Protein AF-A0AAV0Y029-F1 (afdb_monomer)

Secondary structure (DSSP, 8-state):
--HHHHHHHHHHHHHHHHHHTTS--S-S-----SS-HHHHTTTTS-HHHHHHHHHHH-HHHHHHHHTS-HHHHHHHHHHHHHHHS-------------

Radius of gyration: 25.9 Å; Cα contacts (8 Å, |Δi|>4): 18; chains: 1; bounding box: 68×25×73 Å

pLDDT: mean 79.5, std 14.08, range [47.59, 97.06]

Solvent-accessible surface area (backbone atoms only — not comparable to full-atom values): 6309 Å² total; per-residue (Å²): 135,55,77,64,55,53,52,51,52,52,51,52,50,50,53,51,51,58,63,58,70,74,60,82,78,90,74,67,80,80,68,83,67,93,64,58,68,65,68,77,44,44,86,79,39,53,75,69,56,44,52,52,49,23,58,77,75,37,54,71,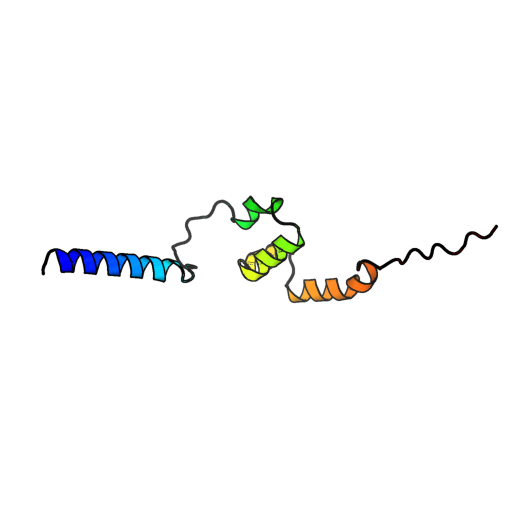54,36,32,64,73,70,73,45,56,73,69,58,53,54,52,53,47,60,72,46,35,88,79,69,56,85,75,85,75,74,78,74,76,69,76,85,82,124

Mean predicted aligned error: 14.88 Å

Structure (mmCIF, N/CA/C/O backbone):
data_AF-A0AAV0Y029-F1
#
_entry.id   AF-A0AAV0Y029-F1
#
loop_
_atom_site.group_PDB
_atom_site.id
_atom_site.type_symbol
_atom_site.label_atom_id
_atom_site.label_alt_id
_atom_site.label_comp_id
_atom_site.label_asym_id
_atom_site.label_entity_id
_atom_site.label_seq_id
_atom_site.pdbx_PDB_ins_code
_atom_site.Cartn_x
_atom_site.Cartn_y
_atom_site.Cartn_z
_atom_site.occupancy
_atom_site.B_iso_or_equiv
_atom_site.auth_seq_id
_atom_site.auth_comp_id
_atom_site.auth_asym_id
_atom_site.auth_atom_id
_atom_site.pdbx_PDB_model_num
ATOM 1 N N . MET A 1 1 ? -20.820 -11.742 49.797 1.00 55.66 1 MET A N 1
ATOM 2 C CA . MET A 1 1 ? -19.783 -11.425 48.785 1.00 55.66 1 MET A CA 1
ATOM 3 C C . MET A 1 1 ? -18.666 -10.639 49.468 1.00 55.66 1 MET A C 1
ATOM 5 O O . MET A 1 1 ? -18.910 -9.500 49.861 1.00 55.66 1 MET A O 1
ATOM 9 N N . ASN A 1 2 ? -17.485 -11.231 49.689 1.00 74.56 2 ASN A N 1
ATOM 10 C CA . ASN A 1 2 ? -16.431 -10.597 50.492 1.00 74.56 2 ASN A CA 1
ATOM 11 C C . ASN A 1 2 ? -15.739 -9.451 49.734 1.00 74.56 2 ASN A C 1
ATOM 13 O O . ASN A 1 2 ? -15.776 -9.363 48.506 1.00 74.56 2 ASN A O 1
ATOM 17 N N . GLN A 1 3 ? -15.108 -8.524 50.464 1.00 66.38 3 GLN A N 1
ATOM 18 C CA . GLN A 1 3 ? -14.402 -7.374 49.873 1.00 66.38 3 GLN A CA 1
ATOM 19 C C . GLN A 1 3 ? -13.276 -7.811 48.917 1.00 66.38 3 GLN A C 1
ATOM 21 O O . GLN A 1 3 ? -13.048 -7.165 47.896 1.00 66.38 3 GLN A O 1
ATOM 26 N N . VAL A 1 4 ? -12.631 -8.940 49.216 1.00 76.38 4 VAL A N 1
ATOM 27 C CA . VAL A 1 4 ? -11.588 -9.551 48.382 1.00 76.38 4 VAL A CA 1
ATOM 28 C C . VAL A 1 4 ? -12.175 -10.098 47.077 1.00 76.38 4 VAL A C 1
ATOM 30 O O . VAL A 1 4 ? -11.619 -9.842 46.011 1.00 76.38 4 VAL A O 1
ATOM 33 N N . ASP A 1 5 ? -13.337 -10.753 47.135 1.00 81.3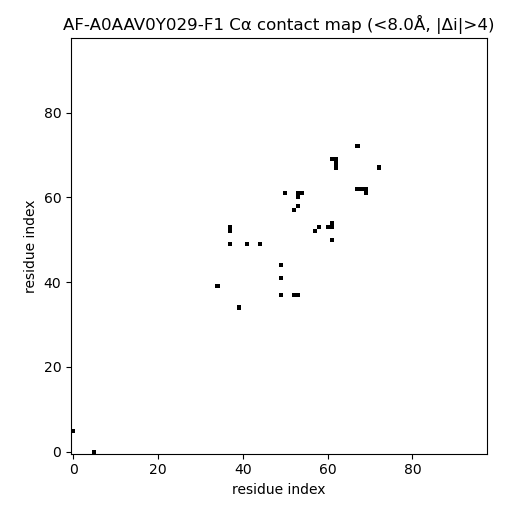8 5 ASP A N 1
ATOM 34 C CA . ASP A 1 5 ? -14.017 -11.297 45.951 1.00 81.38 5 ASP A CA 1
ATOM 35 C C . ASP A 1 5 ? -14.448 -10.185 44.993 1.00 81.38 5 ASP A C 1
ATOM 37 O O . ASP A 1 5 ? -14.328 -10.329 43.781 1.00 81.38 5 ASP A O 1
ATOM 41 N N . ARG A 1 6 ? -14.880 -9.034 45.527 1.00 77.69 6 ARG A N 1
ATOM 42 C CA . ARG A 1 6 ? -15.220 -7.849 44.722 1.00 77.69 6 ARG A CA 1
ATOM 43 C C . ARG A 1 6 ? -14.010 -7.300 43.969 1.00 77.69 6 ARG A C 1
ATOM 45 O O . ARG A 1 6 ? -14.122 -7.007 42.784 1.00 77.69 6 ARG A O 1
ATOM 52 N N . LYS A 1 7 ? -12.854 -7.201 44.635 1.00 77.94 7 LYS A N 1
ATOM 53 C CA . LYS A 1 7 ? -11.603 -6.736 44.010 1.00 77.94 7 LYS A CA 1
ATOM 54 C C . LYS A 1 7 ? -11.097 -7.725 42.958 1.00 77.94 7 LYS A C 1
ATOM 56 O O . LYS A 1 7 ? -10.711 -7.305 41.876 1.00 77.94 7 LYS A O 1
ATOM 61 N N . ARG A 1 8 ? -11.154 -9.032 43.241 1.00 79.06 8 ARG A N 1
ATOM 62 C CA . ARG A 1 8 ? -10.785 -10.092 42.286 1.00 79.06 8 ARG A CA 1
ATOM 63 C C . ARG A 1 8 ? -11.707 -10.105 41.071 1.00 79.06 8 ARG A C 1
ATOM 65 O O . ARG A 1 8 ? -11.219 -10.155 39.951 1.00 79.06 8 ARG A O 1
ATOM 72 N N . LYS A 1 9 ? -13.019 -9.982 41.286 1.00 75.75 9 LYS A N 1
ATOM 73 C CA . LYS A 1 9 ? -14.009 -9.881 40.208 1.00 75.75 9 LYS A CA 1
ATOM 74 C C . LYS A 1 9 ? -13.763 -8.647 39.336 1.00 75.75 9 LYS A C 1
ATOM 76 O O . LYS A 1 9 ? -13.797 -8.778 38.124 1.00 75.75 9 LYS A O 1
ATOM 81 N N . LEU A 1 10 ? -13.444 -7.496 39.936 1.00 77.50 10 LEU A N 1
ATOM 82 C CA . LEU A 1 10 ? -13.126 -6.255 39.215 1.00 77.50 10 LEU A CA 1
ATOM 83 C C . LEU A 1 10 ? -11.826 -6.350 38.395 1.00 77.50 10 LEU A C 1
ATOM 85 O O . LEU A 1 10 ? -11.757 -5.869 37.267 1.00 77.50 10 LEU A O 1
ATOM 89 N N . LEU A 1 11 ? -10.789 -6.979 38.953 1.00 81.12 11 LEU A N 1
ATOM 90 C CA . LEU A 1 11 ? -9.528 -7.208 38.244 1.00 81.12 11 LEU A CA 1
ATOM 91 C C . LEU A 1 11 ? -9.721 -8.156 37.059 1.00 81.12 11 LEU A C 1
ATOM 93 O O . LEU A 1 11 ? -9.239 -7.866 35.970 1.00 81.12 11 LEU A O 1
ATOM 97 N N . LEU A 1 12 ? -10.471 -9.243 37.258 1.00 82.94 12 LEU A N 1
ATOM 98 C CA . LEU A 1 12 ? -10.796 -10.192 36.195 1.00 82.94 12 LEU A CA 1
ATOM 99 C C . LEU A 1 12 ? -11.612 -9.533 35.083 1.00 82.94 12 LEU A C 1
ATOM 101 O O . LEU A 1 12 ? -11.304 -9.748 33.920 1.00 82.94 12 LEU A O 1
ATOM 105 N N . THR A 1 13 ? -12.598 -8.690 35.410 1.00 79.88 13 THR A N 1
ATOM 106 C CA . THR A 1 13 ? -13.373 -7.975 34.385 1.00 79.88 13 THR A CA 1
ATOM 107 C C . THR A 1 13 ? -12.519 -6.987 33.601 1.00 79.88 13 THR A C 1
ATOM 109 O O . THR A 1 13 ? -12.658 -6.916 32.389 1.00 79.88 13 THR A O 1
ATOM 112 N N . ASN A 1 14 ? -11.607 -6.259 34.252 1.00 79.56 14 ASN A N 1
ATOM 113 C CA . ASN A 1 14 ? -10.719 -5.330 33.550 1.00 79.56 14 ASN A CA 1
ATOM 114 C C . ASN A 1 14 ? -9.708 -6.065 32.662 1.00 79.56 14 ASN A C 1
ATOM 116 O O . ASN A 1 14 ? -9.478 -5.640 31.537 1.00 79.56 14 ASN A O 1
ATOM 120 N N . ALA A 1 15 ? -9.139 -7.175 33.139 1.00 83.88 15 ALA A N 1
ATOM 121 C CA . ALA A 1 15 ? -8.244 -8.011 32.340 1.00 83.88 15 ALA A CA 1
ATOM 122 C C . ALA A 1 15 ? -8.966 -8.613 31.127 1.00 83.88 15 ALA A C 1
ATOM 124 O O . ALA A 1 15 ? -8.415 -8.622 30.033 1.00 83.88 15 ALA A O 1
ATOM 125 N N . LEU A 1 16 ? -10.216 -9.049 31.314 1.00 81.25 16 LEU A N 1
ATOM 126 C CA . LEU A 1 16 ? -11.075 -9.551 30.247 1.00 81.25 16 LEU A CA 1
ATOM 127 C C . LEU A 1 16 ? -11.359 -8.459 29.199 1.00 81.25 16 LEU A C 1
ATOM 129 O O . LEU A 1 16 ? -11.205 -8.701 28.011 1.00 81.25 16 LEU A O 1
ATOM 133 N N . ILE A 1 17 ? -11.711 -7.246 29.640 1.00 81.50 17 ILE A N 1
ATOM 134 C CA . ILE A 1 17 ? -11.950 -6.092 28.758 1.00 81.50 17 ILE A CA 1
ATOM 135 C C . ILE A 1 17 ? -10.690 -5.742 27.960 1.00 81.50 17 ILE A C 1
ATOM 137 O O . ILE A 1 17 ? -10.788 -5.552 26.759 1.00 81.50 17 ILE A O 1
ATOM 141 N N . VAL A 1 18 ? -9.514 -5.694 28.595 1.00 75.94 18 VAL A N 1
ATOM 142 C CA . VAL A 1 18 ? -8.245 -5.430 27.893 1.00 75.94 18 VAL A CA 1
ATOM 143 C C . VAL A 1 18 ? -7.950 -6.514 26.854 1.00 75.94 18 VAL A C 1
ATOM 145 O O . VAL A 1 18 ? -7.573 -6.177 25.742 1.00 75.94 18 VAL A O 1
ATOM 148 N N . HIS A 1 19 ? -8.189 -7.789 27.175 1.00 76.69 19 HIS A N 1
ATOM 149 C CA . HIS A 1 19 ? -7.998 -8.893 26.230 1.00 76.69 19 HIS A CA 1
ATOM 150 C C . HIS A 1 19 ? -8.941 -8.833 25.019 1.00 76.69 19 HIS A C 1
ATOM 152 O O . HIS A 1 19 ? -8.542 -9.229 23.930 1.00 76.69 19 HIS A O 1
ATOM 158 N N . PHE A 1 20 ? -10.172 -8.344 25.206 1.00 65.88 20 PHE A N 1
ATOM 159 C CA . PHE A 1 20 ? -11.166 -8.186 24.137 1.00 65.88 20 PHE A CA 1
ATOM 160 C C . PHE A 1 20 ? -11.057 -6.854 23.377 1.00 65.88 20 PHE A C 1
ATOM 162 O O . PHE A 1 20 ? -11.748 -6.673 22.383 1.00 65.88 20 PHE A O 1
ATOM 169 N N . ILE A 1 21 ? -10.209 -5.917 23.815 1.00 64.12 21 ILE A N 1
ATOM 170 C CA . ILE A 1 21 ? -9.934 -4.668 23.080 1.00 64.12 21 ILE A CA 1
ATOM 171 C C . ILE A 1 21 ? -8.951 -4.903 21.913 1.00 64.12 21 ILE A C 1
ATOM 173 O O . ILE A 1 21 ? -8.864 -4.062 21.021 1.00 64.12 21 ILE A O 1
ATOM 177 N N . ASP A 1 22 ? -8.271 -6.053 21.879 1.00 54.38 22 ASP A N 1
ATOM 178 C CA . ASP A 1 22 ? -7.355 -6.441 20.796 1.00 54.38 22 ASP A CA 1
ATOM 179 C C . ASP A 1 22 ? -8.040 -7.208 19.640 1.00 54.38 22 ASP A C 1
ATOM 181 O O . ASP A 1 22 ? -7.383 -7.521 18.649 1.00 54.38 22 ASP A O 1
ATOM 185 N N . GLU A 1 23 ? -9.345 -7.496 19.721 1.00 55.25 23 GLU A N 1
ATOM 186 C CA . GLU A 1 23 ? -10.109 -8.123 18.631 1.00 55.25 23 GLU A CA 1
ATOM 187 C C . GLU A 1 23 ? -10.856 -7.061 17.809 1.00 55.25 23 GLU A C 1
ATOM 189 O O . GLU A 1 23 ? -11.943 -6.621 18.174 1.00 55.25 23 GLU A O 1
ATOM 194 N N . ASP A 1 24 ? -10.218 -6.643 16.711 1.00 54.91 24 ASP A N 1
ATOM 195 C CA . ASP A 1 24 ? -10.795 -6.074 15.483 1.00 54.91 24 ASP A CA 1
ATOM 196 C C . ASP A 1 24 ? -12.179 -5.419 15.612 1.00 54.91 24 ASP A C 1
ATOM 198 O O . ASP A 1 24 ? -13.205 -5.973 15.203 1.00 54.91 24 ASP A O 1
ATOM 202 N N . ASP A 1 25 ? -12.213 -4.180 16.104 1.00 47.59 25 ASP A N 1
ATOM 203 C CA . ASP A 1 25 ? -13.441 -3.393 16.070 1.00 47.59 25 ASP A CA 1
ATOM 204 C C . ASP A 1 25 ? -13.582 -2.605 14.760 1.00 47.59 25 ASP A C 1
ATOM 206 O O . ASP A 1 25 ? -13.342 -1.395 14.681 1.00 47.59 25 ASP A O 1
ATOM 210 N N . ASP A 1 26 ? -14.019 -3.318 13.723 1.00 52.00 26 ASP A N 1
ATOM 211 C CA . ASP A 1 26 ? -14.596 -2.738 12.505 1.00 52.00 26 ASP A CA 1
ATOM 212 C C . ASP A 1 26 ? -16.096 -2.379 12.695 1.00 52.00 26 ASP A C 1
ATOM 214 O O . ASP A 1 26 ? -16.832 -2.186 11.724 1.00 52.00 26 ASP A O 1
ATOM 218 N N . ASN A 1 27 ? -16.597 -2.276 13.942 1.00 49.53 27 ASN A N 1
ATOM 219 C CA . ASN A 1 27 ? -18.011 -2.016 14.240 1.00 49.53 27 ASN A CA 1
ATOM 220 C C . ASN A 1 27 ? -18.300 -1.146 15.494 1.00 49.53 27 ASN A C 1
ATOM 222 O O . ASN A 1 27 ? -19.373 -1.246 16.094 1.00 49.53 27 ASN A O 1
ATOM 226 N N . PHE A 1 28 ? -17.437 -0.188 15.849 1.00 48.59 28 PHE A N 1
ATOM 227 C CA . PHE A 1 28 ? -17.868 0.974 16.634 1.00 48.59 28 PHE A CA 1
ATOM 228 C C . PHE A 1 28 ? -18.476 1.981 15.669 1.00 48.59 28 PHE A C 1
ATOM 230 O O . PHE A 1 28 ? -17.755 2.572 14.863 1.00 48.59 28 PHE A O 1
ATOM 237 N N . GLN A 1 29 ? -19.797 2.180 15.768 1.00 54.00 29 GLN A N 1
ATOM 238 C CA . GLN A 1 29 ? -20.584 3.181 15.038 1.00 54.00 29 GLN A CA 1
ATOM 239 C C . GLN A 1 29 ? -19.718 4.314 14.486 1.00 54.00 29 GLN A C 1
ATOM 241 O O . GLN A 1 29 ? -19.209 5.128 15.260 1.00 54.00 29 GLN A O 1
ATOM 246 N N . ASN A 1 30 ? -19.542 4.324 13.159 1.00 53.94 30 ASN A N 1
ATOM 247 C CA . ASN A 1 30 ? -18.672 5.224 12.409 1.00 53.94 30 ASN A CA 1
ATOM 248 C C . ASN A 1 30 ? -18.818 6.683 12.867 1.00 53.94 30 ASN A C 1
ATOM 250 O O . ASN A 1 30 ? -19.559 7.475 12.277 1.00 53.94 30 ASN A O 1
ATOM 254 N N . LYS A 1 31 ? -18.060 7.089 13.892 1.00 62.19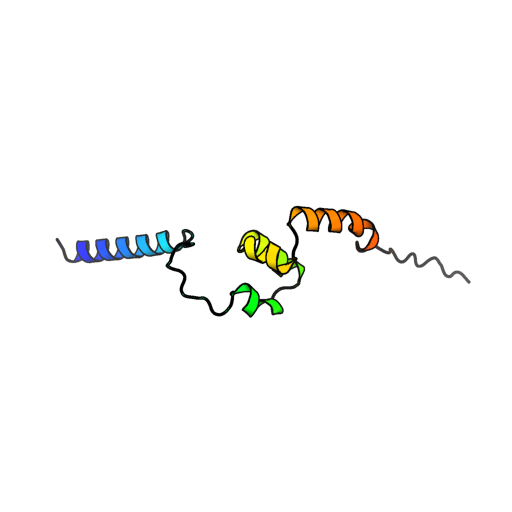 31 LYS A N 1
ATOM 255 C CA . LYS A 1 31 ? -17.773 8.501 14.111 1.00 62.19 31 LYS A CA 1
ATOM 256 C C . LYS A 1 31 ? -17.109 8.944 12.824 1.00 62.19 31 LYS A C 1
ATOM 258 O O . LYS A 1 31 ? -16.082 8.380 12.453 1.00 62.19 31 LYS A O 1
ATOM 263 N N . ARG A 1 32 ? -17.721 9.897 12.116 1.00 68.56 32 ARG A N 1
ATOM 264 C CA . ARG A 1 32 ? -17.165 10.452 10.878 1.00 68.56 32 ARG A CA 1
ATOM 265 C C . ARG A 1 32 ? -15.710 10.847 11.141 1.00 68.56 32 ARG A C 1
ATOM 267 O O . ARG A 1 32 ? -15.444 11.851 11.801 1.00 68.56 32 ARG A O 1
ATOM 274 N N . LYS A 1 33 ? -14.771 10.028 10.665 1.00 72.56 33 LYS A N 1
ATOM 275 C CA . LYS A 1 33 ? -13.346 10.342 10.696 1.00 72.56 33 LYS A CA 1
ATOM 276 C C . LYS A 1 33 ? -13.139 11.406 9.619 1.00 72.56 33 LYS A C 1
ATOM 278 O O . LYS A 1 33 ? -13.338 11.129 8.443 1.00 72.56 33 LYS A O 1
ATOM 283 N N . TRP A 1 34 ? -12.793 12.629 10.027 1.00 83.88 34 TRP A N 1
ATOM 284 C CA . TRP A 1 34 ? -12.538 13.755 9.111 1.00 83.88 34 TRP A CA 1
ATOM 285 C C . TRP A 1 34 ? -11.423 13.451 8.107 1.00 83.88 34 TRP A C 1
ATOM 287 O O . TRP A 1 34 ? -11.453 13.927 6.977 1.00 83.88 34 TRP A O 1
ATOM 297 N N . ALA A 1 35 ? -10.450 12.642 8.522 1.00 84.75 35 ALA A N 1
ATOM 298 C CA . ALA A 1 35 ? -9.392 12.130 7.673 1.00 84.75 35 ALA A CA 1
ATOM 299 C C . ALA A 1 35 ? -9.013 10.710 8.107 1.00 84.75 35 ALA A C 1
ATOM 301 O O . ALA A 1 35 ? -9.062 10.371 9.294 1.00 84.75 35 ALA A O 1
ATOM 302 N N . LYS A 1 36 ? -8.613 9.890 7.134 1.00 86.88 36 LYS A N 1
ATOM 303 C CA . LYS A 1 36 ? -8.038 8.562 7.365 1.00 86.88 36 LYS A CA 1
ATOM 304 C C . LYS A 1 36 ? -6.648 8.686 7.995 1.00 86.88 36 LYS A C 1
ATOM 306 O O . LYS A 1 36 ? -5.902 9.612 7.677 1.00 86.88 36 LYS A O 1
ATOM 311 N N . GLN A 1 37 ? -6.279 7.751 8.868 1.00 86.31 37 GLN A N 1
ATOM 312 C CA . GLN A 1 37 ? -4.997 7.812 9.584 1.00 86.31 37 GLN A CA 1
ATOM 313 C C . GLN A 1 37 ? -3.802 7.671 8.636 1.00 86.31 37 GLN A C 1
ATOM 315 O O . GLN A 1 37 ? -2.850 8.449 8.731 1.00 86.31 37 GLN A O 1
ATOM 320 N N . TRP A 1 38 ? -3.891 6.765 7.657 1.00 86.38 38 TRP A N 1
ATOM 321 C CA . TRP A 1 38 ? -2.869 6.621 6.618 1.00 86.38 38 TRP A CA 1
ATOM 322 C C . TRP A 1 38 ? -2.675 7.917 5.819 1.00 86.38 38 TRP A C 1
ATOM 324 O O . TRP A 1 38 ? -1.553 8.239 5.435 1.00 86.38 38 TRP A O 1
ATOM 334 N N . LEU A 1 39 ? -3.741 8.701 5.604 1.00 87.38 39 LEU A N 1
ATOM 335 C CA . LEU A 1 39 ? -3.679 9.955 4.851 1.00 87.38 39 LEU A CA 1
ATOM 336 C C . LEU A 1 39 ? -2.912 11.028 5.629 1.00 87.38 39 LEU A C 1
ATOM 338 O O . LEU A 1 39 ? -2.074 11.723 5.054 1.00 87.38 39 LEU A O 1
ATOM 342 N N . LEU A 1 40 ? -3.148 11.124 6.941 1.00 88.56 40 LEU A N 1
ATOM 343 C CA . LEU A 1 40 ? -2.413 12.025 7.837 1.00 88.56 40 LEU A CA 1
ATOM 344 C C . LEU A 1 40 ? -0.927 11.654 7.915 1.00 88.56 40 LEU A C 1
ATOM 346 O O . LEU A 1 40 ? -0.058 12.523 7.952 1.00 88.56 40 LEU A O 1
ATOM 350 N N . GLN A 1 41 ? -0.632 10.356 7.894 1.00 86.56 41 GLN A N 1
ATOM 351 C CA . GLN A 1 41 ? 0.722 9.821 8.003 1.00 86.56 41 GLN A CA 1
ATOM 352 C C . GLN A 1 41 ? 1.387 9.568 6.644 1.00 86.56 41 GLN A C 1
ATOM 354 O O . GLN A 1 41 ? 2.526 9.112 6.600 1.00 86.56 41 GLN A O 1
ATOM 359 N N . ARG A 1 42 ? 0.745 9.916 5.522 1.00 87.00 42 ARG A N 1
ATOM 360 C CA . ARG A 1 42 ? 1.224 9.620 4.160 1.00 87.00 42 ARG A CA 1
ATOM 361 C C . ARG A 1 42 ? 2.668 10.061 3.914 1.00 87.00 42 ARG A C 1
ATOM 363 O O . ARG A 1 42 ? 3.383 9.393 3.184 1.00 87.00 42 ARG A O 1
ATOM 370 N N . ARG A 1 43 ? 3.103 11.177 4.509 1.00 85.44 43 ARG A N 1
ATOM 371 C CA . ARG A 1 43 ? 4.484 11.683 4.371 1.00 85.44 43 ARG A CA 1
ATOM 372 C C . ARG A 1 43 ? 5.529 10.811 5.072 1.00 85.44 43 ARG A C 1
ATOM 374 O O . ARG A 1 43 ? 6.689 10.846 4.685 1.00 85.44 43 ARG A O 1
ATOM 381 N N . LYS A 1 44 ? 5.131 10.065 6.105 1.00 85.00 44 LYS A N 1
ATOM 382 C CA . LYS A 1 44 ? 5.996 9.145 6.855 1.00 85.00 44 LYS A CA 1
ATOM 383 C C . LYS A 1 44 ? 6.288 7.877 6.052 1.00 85.00 44 LYS A C 1
ATOM 385 O O . LYS A 1 44 ? 7.361 7.297 6.189 1.00 85.00 44 LYS A O 1
ATOM 390 N N . TYR A 1 45 ? 5.343 7.449 5.220 1.00 79.00 45 TYR A N 1
ATOM 391 C CA . TYR A 1 45 ? 5.487 6.256 4.399 1.00 79.00 45 TYR A CA 1
ATOM 392 C C . TYR A 1 45 ? 6.132 6.598 3.052 1.00 79.00 45 TYR A C 1
ATOM 394 O O . TYR A 1 45 ? 5.721 7.530 2.363 1.00 79.00 45 TYR A O 1
ATOM 402 N N . SER A 1 46 ? 7.125 5.809 2.636 1.00 81.25 46 SER A N 1
ATOM 403 C CA . SER A 1 46 ? 7.513 5.781 1.223 1.00 81.25 46 SER A CA 1
ATOM 404 C C . SER A 1 46 ? 6.349 5.229 0.388 1.00 81.25 46 SER A C 1
ATOM 406 O O . SER A 1 46 ? 5.507 4.500 0.914 1.00 81.25 46 SER A O 1
ATOM 408 N N . HIS A 1 47 ? 6.303 5.539 -0.913 1.00 83.25 47 HIS A N 1
ATOM 409 C CA . HIS A 1 47 ? 5.202 5.126 -1.796 1.00 83.25 47 HIS A CA 1
ATOM 410 C C . HIS A 1 47 ? 4.888 3.624 -1.687 1.00 83.25 47 HIS A C 1
ATOM 412 O O . HIS A 1 47 ? 3.733 3.253 -1.520 1.00 83.25 47 HIS A O 1
ATOM 418 N N . MET A 1 48 ? 5.909 2.763 -1.677 1.00 88.50 48 MET A N 1
ATOM 419 C CA . MET A 1 48 ? 5.713 1.311 -1.569 1.00 88.50 48 MET A CA 1
ATOM 420 C C . MET A 1 48 ? 5.302 0.855 -0.165 1.00 88.50 48 MET A C 1
ATOM 422 O O . MET A 1 48 ? 4.507 -0.073 -0.033 1.00 88.50 48 MET A O 1
ATOM 426 N N . ASN A 1 49 ? 5.799 1.512 0.887 1.00 89.88 49 ASN A N 1
ATOM 427 C CA . ASN A 1 49 ? 5.382 1.200 2.254 1.00 89.88 49 ASN A CA 1
ATOM 428 C C . ASN A 1 49 ? 3.917 1.589 2.485 1.00 89.88 49 ASN A C 1
ATOM 430 O O . ASN A 1 49 ? 3.197 0.841 3.135 1.00 89.88 49 ASN A O 1
ATOM 434 N N . LEU A 1 50 ? 3.466 2.707 1.904 1.00 91.12 50 LEU A N 1
ATOM 435 C CA . LEU A 1 50 ? 2.065 3.118 1.952 1.00 91.12 50 LEU A CA 1
ATOM 436 C C . LEU A 1 50 ? 1.167 2.110 1.236 1.00 91.12 50 LEU A C 1
ATOM 438 O O . LEU A 1 50 ? 0.128 1.740 1.764 1.00 91.12 50 LEU A O 1
ATOM 442 N N . LEU A 1 51 ? 1.567 1.648 0.049 1.00 91.00 51 LEU A N 1
ATOM 443 C CA . LEU A 1 51 ? 0.796 0.640 -0.676 1.00 91.00 51 LEU A CA 1
ATOM 444 C C . LEU A 1 51 ? 0.658 -0.656 0.124 1.00 91.00 51 LEU A C 1
ATOM 446 O O . LEU A 1 51 ? -0.432 -1.214 0.164 1.00 91.00 51 LEU A O 1
ATOM 450 N N . ARG A 1 52 ? 1.725 -1.099 0.801 1.00 89.56 52 ARG A N 1
ATOM 451 C CA . ARG A 1 52 ? 1.680 -2.283 1.670 1.00 89.56 52 ARG A CA 1
ATOM 452 C C . ARG A 1 52 ? 0.751 -2.078 2.870 1.00 89.56 52 ARG A C 1
ATOM 454 O O . ARG A 1 52 ? -0.046 -2.956 3.166 1.00 89.56 52 ARG A O 1
ATOM 461 N N . GLU A 1 53 ? 0.822 -0.914 3.512 1.00 89.44 53 GLU A N 1
ATOM 462 C CA . GLU A 1 53 ? -0.069 -0.542 4.618 1.00 89.44 53 GLU A CA 1
ATOM 463 C C . GLU A 1 53 ? -1.541 -0.565 4.184 1.00 89.44 53 GLU A C 1
ATOM 465 O O . GLU A 1 53 ? -2.383 -1.156 4.852 1.00 89.44 53 GLU A O 1
ATOM 470 N N . LEU A 1 54 ? -1.846 0.030 3.027 1.00 91.56 54 LEU A N 1
ATOM 471 C CA . LEU A 1 54 ? -3.199 0.056 2.476 1.00 91.56 54 LEU A CA 1
ATOM 472 C C . LEU A 1 54 ? -3.694 -1.344 2.096 1.00 91.56 54 LEU A C 1
ATOM 474 O O . LEU A 1 54 ? -4.852 -1.652 2.342 1.00 91.56 54 LEU A O 1
ATOM 478 N N . GLN A 1 55 ? -2.846 -2.208 1.530 1.00 89.50 55 GLN A N 1
ATOM 479 C CA . GLN A 1 55 ? -3.242 -3.588 1.222 1.00 89.50 55 GLN A CA 1
ATOM 480 C C . GLN A 1 55 ? -3.601 -4.386 2.477 1.00 89.50 55 GLN A C 1
ATOM 482 O O . GLN A 1 55 ? -4.574 -5.134 2.442 1.00 89.50 55 GLN A O 1
ATOM 487 N N . SER A 1 56 ? -2.821 -4.240 3.552 1.00 87.25 56 SER A N 1
ATOM 488 C CA . SER A 1 56 ? -3.028 -4.998 4.789 1.00 87.25 56 SER A CA 1
ATOM 489 C C . SER A 1 56 ? -4.180 -4.457 5.631 1.00 87.25 56 SER A C 1
ATOM 491 O O . SER A 1 56 ? -4.959 -5.243 6.155 1.00 87.25 56 SER A O 1
ATOM 493 N N . ASN A 1 57 ? -4.288 -3.130 5.756 1.00 86.00 57 ASN A N 1
ATOM 494 C CA . ASN A 1 57 ? -5.150 -2.503 6.760 1.00 86.00 57 ASN A CA 1
ATOM 495 C C . ASN A 1 57 ? -6.398 -1.837 6.160 1.00 86.00 57 ASN A C 1
ATOM 497 O O . ASN A 1 57 ? -7.410 -1.740 6.843 1.00 86.00 57 ASN A O 1
ATOM 501 N N . GLU A 1 58 ? -6.357 -1.359 4.907 1.00 87.94 58 GLU A N 1
ATOM 502 C CA . GLU A 1 58 ? -7.478 -0.633 4.279 1.00 87.94 58 GLU A CA 1
ATOM 503 C C . GLU A 1 58 ? -7.621 -0.950 2.765 1.00 87.94 58 GLU A C 1
ATOM 505 O O . GLU A 1 58 ? -7.393 -0.083 1.911 1.00 87.94 58 GLU A O 1
ATOM 510 N N . PRO A 1 59 ? -8.032 -2.177 2.377 1.00 85.69 59 PRO A N 1
ATOM 511 C CA . PRO A 1 59 ? -8.017 -2.632 0.977 1.00 85.69 59 PRO A CA 1
ATOM 512 C C . PRO A 1 59 ? -8.953 -1.839 0.048 1.00 85.69 59 PRO A C 1
ATOM 514 O O . PRO A 1 59 ? -8.673 -1.683 -1.143 1.00 85.69 59 PRO A O 1
ATOM 517 N N . ALA A 1 60 ? -10.042 -1.278 0.579 1.00 86.50 60 ALA A N 1
ATOM 518 C CA . ALA A 1 60 ? -10.909 -0.374 -0.177 1.00 86.50 60 ALA A CA 1
ATOM 519 C C . ALA A 1 60 ? -10.181 0.931 -0.558 1.00 86.50 60 ALA A C 1
ATOM 521 O O . ALA A 1 60 ? -10.319 1.431 -1.678 1.00 86.50 60 ALA A O 1
ATOM 522 N N . ASP A 1 61 ? -9.357 1.456 0.351 1.00 89.75 61 ASP A N 1
ATOM 523 C CA . ASP A 1 61 ? -8.587 2.675 0.120 1.00 89.75 61 ASP A CA 1
ATOM 524 C C . ASP A 1 61 ? -7.386 2.418 -0.796 1.00 89.75 61 ASP A C 1
ATOM 526 O O . ASP A 1 61 ? -7.022 3.303 -1.569 1.00 89.75 61 ASP A O 1
ATOM 530 N N . TYR A 1 62 ? -6.832 1.200 -0.807 1.00 90.12 62 TYR A N 1
ATOM 531 C CA . TYR A 1 62 ? -5.824 0.788 -1.787 1.00 90.12 62 TYR A CA 1
ATOM 532 C C . TYR A 1 62 ? -6.321 0.975 -3.230 1.00 90.12 62 TYR A C 1
ATOM 534 O O . TYR A 1 62 ? -5.668 1.645 -4.039 1.00 90.12 62 TYR A O 1
ATOM 542 N N . LYS A 1 63 ? -7.516 0.449 -3.540 1.00 89.88 63 LYS A N 1
ATOM 543 C CA . LYS A 1 63 ? -8.137 0.589 -4.866 1.00 89.88 63 LYS A CA 1
ATOM 544 C C . LYS A 1 63 ? -8.418 2.052 -5.205 1.00 89.88 63 LYS A C 1
ATOM 546 O O . LYS A 1 63 ? -8.168 2.473 -6.331 1.00 89.88 63 LYS A O 1
ATOM 551 N N . ASN A 1 64 ? -8.894 2.844 -4.244 1.00 90.44 64 ASN A N 1
ATOM 552 C CA . ASN A 1 64 ? -9.152 4.273 -4.450 1.00 90.44 64 ASN A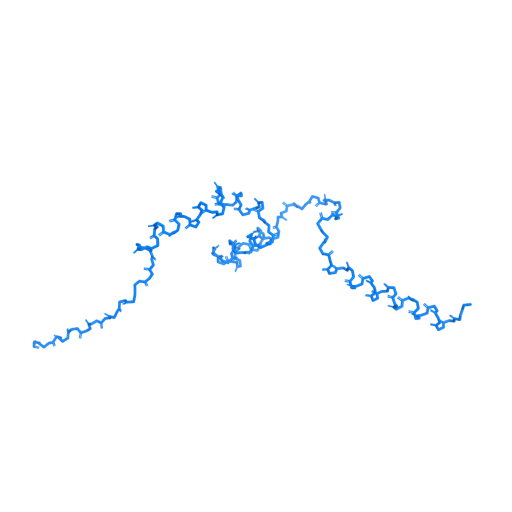 CA 1
ATOM 553 C C . ASN A 1 64 ? -7.867 5.071 -4.703 1.00 90.44 64 ASN A C 1
ATOM 555 O O . ASN A 1 64 ? -7.853 5.971 -5.546 1.00 90.44 64 ASN A O 1
ATOM 559 N N . TYR A 1 65 ? -6.790 4.740 -3.990 1.00 90.94 65 TYR A N 1
ATOM 560 C CA . TYR A 1 65 ? -5.503 5.415 -4.104 1.00 90.94 65 TYR A CA 1
ATOM 561 C C . TYR A 1 65 ? -4.844 5.158 -5.462 1.00 90.94 65 TYR A C 1
ATOM 563 O O . TYR A 1 65 ? -4.418 6.105 -6.122 1.00 90.94 65 TYR A O 1
ATOM 571 N N . LEU A 1 66 ? -4.795 3.897 -5.905 1.00 91.31 66 LEU A N 1
ATOM 572 C CA . LEU A 1 66 ? -4.202 3.538 -7.197 1.00 91.31 66 LEU A CA 1
ATOM 573 C C . LEU A 1 66 ? -5.168 3.660 -8.384 1.00 91.31 66 LEU A C 1
ATOM 575 O O . LEU A 1 66 ? -4.721 3.651 -9.529 1.00 91.31 66 LEU A O 1
ATOM 579 N N . ARG A 1 67 ? -6.479 3.769 -8.130 1.00 92.56 67 ARG A N 1
ATOM 580 C CA . ARG A 1 67 ? -7.555 3.711 -9.139 1.00 92.56 67 ARG A CA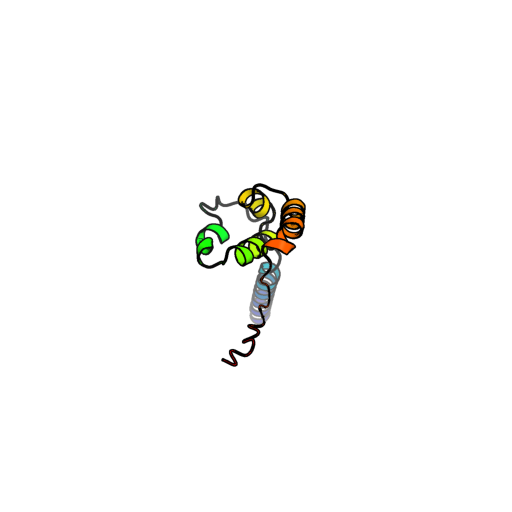 1
ATOM 581 C C . ARG A 1 67 ? -7.518 2.439 -9.995 1.00 92.56 67 ARG A C 1
ATOM 583 O O . ARG A 1 67 ? -7.932 2.455 -11.151 1.00 92.56 67 ARG A O 1
ATOM 590 N N . MET A 1 68 ? -7.023 1.343 -9.429 1.00 91.62 68 MET A N 1
ATOM 591 C CA . MET A 1 68 ? -6.925 0.039 -10.083 1.00 91.62 68 MET A CA 1
ATOM 592 C C . MET A 1 68 ? -7.053 -1.082 -9.057 1.00 91.62 68 MET A C 1
ATOM 594 O O . MET A 1 68 ? -6.856 -0.873 -7.858 1.00 91.62 68 MET A O 1
ATOM 598 N N . GLU A 1 69 ? -7.370 -2.276 -9.544 1.00 90.12 69 GLU A N 1
ATOM 599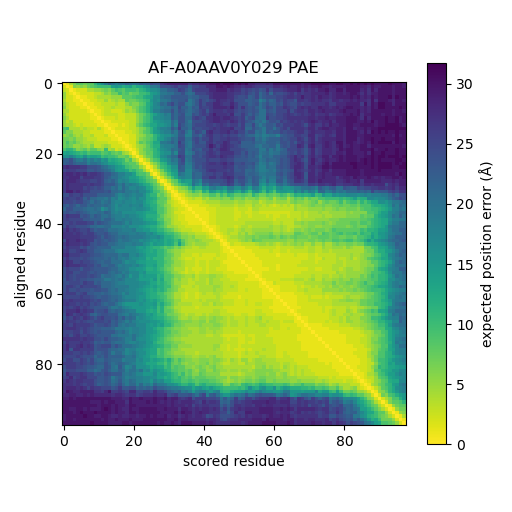 C CA . GLU A 1 69 ? -7.338 -3.485 -8.731 1.00 90.12 69 GLU A CA 1
ATOM 600 C C . GLU A 1 69 ? -5.897 -3.908 -8.423 1.00 90.12 69 GLU A C 1
ATOM 602 O O . GLU A 1 69 ? -4.958 -3.636 -9.174 1.00 90.12 69 GLU A O 1
ATOM 607 N N . ASN A 1 70 ? -5.732 -4.628 -7.317 1.00 88.50 70 ASN A N 1
ATOM 608 C CA . ASN A 1 70 ? -4.426 -5.076 -6.839 1.00 88.50 70 ASN A CA 1
ATOM 609 C C . ASN A 1 70 ? -3.702 -5.994 -7.842 1.00 88.50 70 ASN A C 1
ATOM 611 O O . ASN A 1 70 ? -2.525 -5.799 -8.142 1.00 88.50 70 ASN A O 1
ATOM 615 N N . HIS A 1 71 ? -4.424 -6.939 -8.447 1.00 91.69 71 HIS A N 1
ATOM 616 C CA . HIS A 1 71 ? -3.846 -7.823 -9.461 1.00 91.69 71 HIS A CA 1
ATOM 617 C C . HIS A 1 71 ? -3.340 -7.044 -10.688 1.00 91.69 71 HIS A C 1
ATOM 619 O O . HIS A 1 71 ? -2.252 -7.332 -11.181 1.00 91.69 71 HIS A O 1
ATOM 625 N N . THR A 1 72 ? -4.077 -6.017 -11.129 1.00 94.44 72 THR A N 1
ATOM 626 C CA . THR A 1 72 ? -3.712 -5.180 -12.280 1.00 94.44 72 THR A CA 1
ATOM 627 C C . THR A 1 72 ? -2.416 -4.416 -12.022 1.00 94.44 72 THR A C 1
ATOM 629 O O . THR A 1 72 ? -1.564 -4.327 -12.903 1.00 94.44 72 THR A O 1
ATOM 632 N N . PHE A 1 73 ? -2.224 -3.903 -10.802 1.00 92.69 73 PHE A N 1
ATOM 633 C CA . PHE A 1 73 ? -0.973 -3.249 -10.420 1.00 92.69 73 PHE A CA 1
ATOM 634 C C . PHE A 1 73 ? 0.228 -4.190 -10.579 1.00 92.69 73 PHE A C 1
ATOM 636 O O . PHE A 1 73 ? 1.235 -3.807 -11.175 1.00 92.69 73 PHE A O 1
ATOM 643 N N . TYR A 1 74 ? 0.125 -5.424 -10.075 1.00 93.38 74 TYR A N 1
ATOM 644 C CA . TYR A 1 74 ? 1.215 -6.396 -10.169 1.00 93.38 74 TYR A CA 1
ATOM 645 C C . TYR A 1 74 ? 1.463 -6.883 -11.595 1.00 93.38 74 TYR A C 1
ATOM 647 O O . TYR A 1 74 ? 2.616 -7.092 -11.965 1.00 93.38 74 TYR A O 1
ATOM 655 N N . GLU A 1 75 ? 0.415 -7.028 -12.403 1.00 96.75 75 GLU A N 1
ATOM 656 C CA . GLU A 1 75 ? 0.544 -7.351 -13.823 1.00 96.75 75 GLU A CA 1
ATOM 657 C C . GLU A 1 75 ? 1.352 -6.274 -14.558 1.00 96.75 75 GLU A C 1
ATOM 659 O O . GLU A 1 75 ? 2.379 -6.577 -15.166 1.00 96.75 75 GLU A O 1
ATOM 664 N N . LEU A 1 76 ? 0.965 -5.003 -14.409 1.00 96.19 76 LEU A N 1
ATOM 665 C CA . LEU A 1 76 ? 1.691 -3.874 -14.994 1.00 96.19 76 LEU A CA 1
ATOM 666 C C . LEU A 1 76 ? 3.124 -3.782 -14.468 1.00 96.19 76 LEU A C 1
ATOM 668 O O . LEU A 1 76 ? 4.059 -3.574 -15.242 1.00 96.19 76 LEU A O 1
ATOM 672 N N . LEU A 1 77 ? 3.315 -3.970 -13.161 1.00 94.44 77 LEU A N 1
ATOM 673 C CA . LEU A 1 77 ? 4.641 -3.969 -12.560 1.00 94.44 77 LEU A CA 1
ATOM 674 C C . LEU A 1 77 ? 5.520 -5.065 -13.163 1.00 94.44 77 LEU A C 1
ATOM 676 O O . LEU A 1 77 ? 6.680 -4.797 -13.435 1.00 94.44 77 LEU A O 1
ATOM 680 N N . ASN A 1 78 ? 4.994 -6.268 -13.394 1.00 96.31 78 ASN A N 1
ATOM 681 C CA . ASN A 1 78 ? 5.750 -7.370 -13.987 1.00 96.31 78 ASN A CA 1
ATOM 682 C C . ASN A 1 78 ? 6.097 -7.117 -15.458 1.00 96.31 78 ASN A C 1
ATOM 684 O O . ASN A 1 78 ? 7.206 -7.441 -15.873 1.00 96.31 78 ASN A O 1
ATOM 688 N N . LEU A 1 79 ? 5.192 -6.497 -16.222 1.00 97.06 79 LEU A N 1
ATOM 689 C CA . LEU A 1 79 ? 5.456 -6.107 -17.610 1.00 97.06 79 LEU A CA 1
ATOM 690 C C . LEU A 1 79 ? 6.564 -5.051 -17.709 1.00 97.06 79 LEU A C 1
ATOM 692 O O . LEU A 1 79 ? 7.399 -5.107 -18.608 1.00 97.06 79 LEU A O 1
ATOM 696 N N . VAL A 1 80 ? 6.583 -4.093 -16.779 1.00 96.19 80 VAL A N 1
ATOM 697 C CA . VAL A 1 80 ? 7.551 -2.986 -16.790 1.00 96.19 80 VAL A CA 1
ATOM 698 C C . VAL A 1 80 ? 8.847 -3.340 -16.054 1.00 96.19 80 VAL A C 1
ATOM 700 O O . VAL A 1 80 ? 9.894 -2.778 -16.371 1.00 96.19 80 VAL A O 1
ATOM 703 N N . ARG A 1 81 ? 8.814 -4.297 -15.115 1.00 95.12 81 ARG A N 1
ATOM 704 C CA . ARG A 1 81 ? 9.953 -4.748 -14.297 1.00 95.12 81 ARG A CA 1
ATOM 705 C C . ARG A 1 81 ? 11.267 -4.885 -15.074 1.00 95.12 81 ARG A C 1
ATOM 707 O O . ARG A 1 81 ? 12.221 -4.264 -14.615 1.00 95.12 81 ARG A O 1
ATOM 714 N N . PRO A 1 82 ? 11.355 -5.596 -16.219 1.00 94.00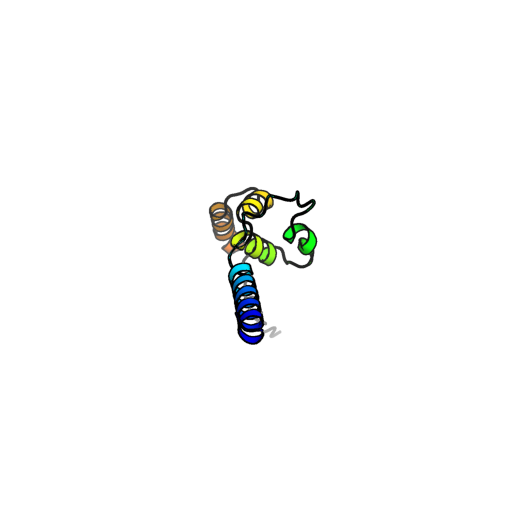 82 PRO A N 1
ATOM 715 C CA . PRO A 1 82 ? 12.630 -5.762 -16.926 1.00 94.00 82 PRO A CA 1
ATOM 716 C C . PRO A 1 82 ? 13.288 -4.443 -17.357 1.00 94.00 82 PRO A C 1
ATOM 718 O O . PRO A 1 82 ? 14.480 -4.428 -17.628 1.00 94.00 82 PRO A O 1
ATOM 721 N N . TYR A 1 83 ? 12.537 -3.340 -17.409 1.00 93.69 83 TYR A N 1
ATOM 722 C CA . TYR A 1 83 ? 13.033 -2.025 -17.819 1.00 93.69 83 TYR A CA 1
ATOM 723 C C . TYR A 1 83 ? 13.326 -1.074 -16.652 1.00 93.69 83 TYR A C 1
ATOM 725 O O . TYR A 1 83 ? 14.015 -0.075 -16.841 1.00 93.69 83 TYR A O 1
ATOM 733 N N . ILE A 1 84 ? 12.766 -1.330 -15.464 1.00 93.12 84 ILE A N 1
ATOM 734 C CA . ILE A 1 84 ? 12.883 -0.440 -14.290 1.00 93.12 84 ILE A CA 1
ATOM 735 C C . ILE A 1 84 ? 13.619 -1.084 -13.118 1.00 93.12 84 ILE A C 1
ATOM 737 O O . ILE A 1 84 ? 13.919 -0.410 -12.129 1.00 93.12 84 ILE A O 1
ATOM 741 N N . GLU A 1 85 ? 13.861 -2.392 -13.186 1.00 93.00 85 GLU A N 1
ATOM 742 C CA . GLU A 1 85 ? 14.624 -3.104 -12.178 1.00 93.00 85 GLU A CA 1
ATOM 743 C C . GLU A 1 85 ? 16.079 -2.636 -12.209 1.00 93.00 85 GLU A C 1
ATOM 745 O O . GLU A 1 85 ? 16.674 -2.390 -13.257 1.00 93.00 85 GLU A O 1
ATOM 750 N N . LYS A 1 86 ? 16.647 -2.444 -11.020 1.00 89.12 86 LYS A N 1
ATOM 751 C CA . LYS A 1 86 ? 18.003 -1.933 -10.886 1.00 89.12 86 LYS A CA 1
ATOM 752 C C . LYS A 1 86 ? 18.986 -2.983 -11.394 1.00 89.12 86 LYS A C 1
ATOM 754 O O . LYS A 1 86 ? 19.192 -4.002 -10.738 1.00 89.12 86 LYS A O 1
ATOM 759 N N . GLU A 1 87 ? 19.651 -2.696 -12.504 1.00 85.25 87 GLU A N 1
ATOM 760 C CA . GLU A 1 87 ? 20.746 -3.532 -12.978 1.00 85.25 87 GLU A CA 1
ATOM 761 C C . GLU A 1 87 ? 21.972 -3.382 -12.069 1.00 85.25 87 GLU A C 1
ATOM 763 O O . GLU A 1 87 ? 22.403 -2.276 -11.722 1.00 85.25 87 GLU A O 1
ATOM 768 N N . ASN A 1 88 ? 22.569 -4.513 -11.689 1.00 80.75 88 ASN A N 1
ATOM 769 C CA . ASN A 1 88 ? 23.896 -4.513 -11.090 1.00 80.75 88 ASN A CA 1
ATOM 770 C C . ASN A 1 88 ? 24.916 -4.248 -12.193 1.00 80.75 88 ASN A C 1
ATOM 772 O O . ASN A 1 88 ? 25.488 -5.173 -12.765 1.00 80.75 88 ASN A O 1
ATOM 776 N N . THR A 1 89 ? 25.162 -2.973 -12.487 1.00 77.44 89 THR A N 1
ATOM 777 C CA . THR A 1 89 ? 26.300 -2.597 -13.317 1.00 77.44 89 THR A CA 1
ATOM 778 C C . THR A 1 89 ? 27.569 -2.892 -12.522 1.00 77.44 89 THR A C 1
ATOM 780 O O . THR A 1 89 ? 28.050 -2.061 -11.747 1.00 77.44 89 THR A O 1
ATOM 783 N N . THR A 1 90 ? 28.147 -4.080 -12.701 1.00 69.56 90 THR A N 1
ATOM 784 C CA . 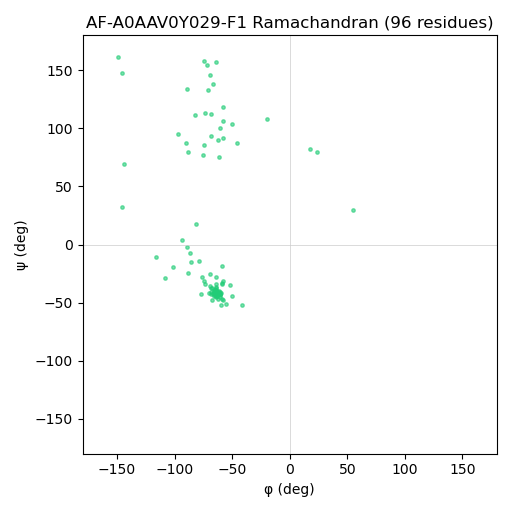THR A 1 90 ? 29.574 -4.244 -12.444 1.00 69.56 90 THR A CA 1
ATOM 785 C C . THR A 1 90 ? 30.255 -3.244 -13.361 1.00 69.56 90 THR A C 1
ATOM 787 O O . THR A 1 90 ? 30.262 -3.431 -14.577 1.00 69.56 90 THR A O 1
ATOM 790 N N . LYS A 1 91 ? 30.772 -2.143 -12.805 1.00 62.28 91 LYS A N 1
ATOM 791 C CA . LYS A 1 91 ? 31.752 -1.324 -13.511 1.00 62.28 91 LYS A CA 1
ATOM 792 C C . LYS A 1 91 ? 32.909 -2.261 -13.827 1.00 62.28 91 LYS A C 1
ATOM 794 O O . LYS A 1 91 ? 33.802 -2.445 -13.006 1.00 62.28 91 LYS A O 1
ATOM 799 N N . ALA A 1 92 ? 32.875 -2.880 -15.001 1.00 59.12 92 ALA A N 1
ATOM 800 C CA . ALA A 1 92 ? 34.077 -3.318 -15.657 1.00 59.12 92 ALA A CA 1
ATOM 801 C C . ALA A 1 92 ? 34.835 -2.015 -15.909 1.00 59.12 92 ALA A C 1
ATOM 803 O O . ALA A 1 92 ? 34.621 -1.322 -16.901 1.00 59.12 92 ALA A O 1
ATOM 804 N N . PHE A 1 93 ? 35.663 -1.628 -14.939 1.00 59.78 93 PHE A N 1
ATOM 805 C CA . PHE A 1 93 ? 36.839 -0.826 -15.202 1.00 59.78 93 PHE A CA 1
ATOM 806 C C . PHE A 1 93 ? 37.692 -1.689 -16.132 1.00 59.78 93 PHE A C 1
AT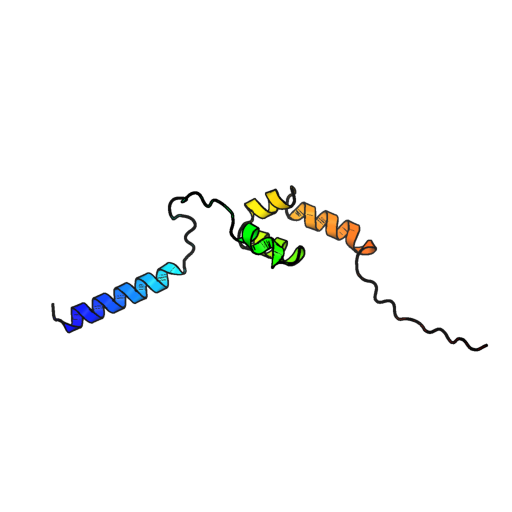OM 808 O O . PHE A 1 93 ? 38.619 -2.367 -15.700 1.00 59.78 93 PHE A O 1
ATOM 815 N N . LEU A 1 94 ? 37.284 -1.764 -17.401 1.00 55.38 94 LEU A N 1
ATOM 816 C CA . LEU A 1 94 ? 38.094 -2.292 -18.473 1.00 55.38 94 LEU A CA 1
ATOM 817 C C . LEU A 1 94 ? 39.307 -1.382 -18.498 1.00 55.38 94 LEU A C 1
ATOM 819 O O . LEU A 1 94 ? 39.213 -0.225 -18.903 1.00 55.38 94 LEU A O 1
ATOM 823 N N . GLN A 1 95 ? 40.380 -1.886 -17.892 1.00 54.50 95 GLN A N 1
ATOM 824 C CA . GLN A 1 95 ? 41.747 -1.769 -18.369 1.00 54.50 95 GLN A CA 1
ATOM 825 C C . GLN A 1 95 ? 41.905 -0.653 -19.398 1.00 54.50 95 GLN A C 1
ATOM 827 O O . GLN A 1 95 ? 41.914 -0.881 -20.605 1.00 54.50 95 GLN A O 1
ATOM 832 N N . ARG A 1 96 ? 42.044 0.573 -18.894 1.00 52.03 96 ARG A N 1
ATOM 833 C CA . ARG A 1 96 ? 42.694 1.634 -19.650 1.00 52.03 96 ARG A CA 1
ATOM 834 C C . ARG A 1 96 ? 44.189 1.327 -19.590 1.00 52.03 96 ARG A C 1
ATOM 836 O O . ARG A 1 96 ? 44.897 1.847 -18.737 1.00 52.03 96 ARG A O 1
ATOM 843 N N . ASN A 1 97 ? 44.600 0.351 -20.393 1.00 53.22 97 ASN A N 1
ATOM 844 C CA . ASN A 1 97 ? 45.985 0.170 -20.791 1.00 53.22 97 ASN A CA 1
ATOM 845 C C . ASN A 1 97 ? 46.150 0.982 -22.077 1.00 53.22 97 ASN A C 1
ATOM 847 O O . ASN A 1 97 ? 45.938 0.436 -23.154 1.00 53.22 97 ASN A O 1
ATOM 851 N N . ASP A 1 98 ? 46.462 2.266 -21.924 1.00 55.38 98 ASP A N 1
ATOM 852 C CA . ASP A 1 98 ? 47.164 3.072 -22.926 1.00 55.38 98 ASP A CA 1
ATOM 853 C C . ASP A 1 98 ? 48.385 3.685 -22.230 1.00 55.38 98 ASP A C 1
ATOM 855 O O . ASP A 1 98 ? 48.193 4.247 -21.122 1.00 55.38 98 ASP A O 1
#

Organism: NCBI:txid13131

Foldseek 3Di:
DDPVVVVVVVVVVVVVVVVCVPPDCPDDPDPPDPDDPCVVCVVVDDPVRSLVCCVVPPVVVNCVVVVDHPVVVVVVCVVCCVPPPDDPPPPPPPDPPD

Sequence (98 aa):
MNQVDRKRKLLLTNALIVHFIDEDDDNFQNKRKWAKQWLLQRRKYSHMNLLRELQSNEPADYKNYLRMENHTFYELLNLVRPYIEKENTTKAFLQRND